Protein AF-G4ZSG1-F1 (afdb_monomer)

InterPro domains:
  IPR002156 Ribonuclease H domain [PF13456] (2-54)
  IPR036397 Ribonuclease H superfamily [G3DSA:3.30.420.10] (1-62)

Organism: Phytophthora sojae (strain P6497) (NCBI:txid1094619)

Solvent-accessible surface area (backbone atoms only — not comparable to full-atom values): 6715 Å² total; per-residue (Å²): 112,69,56,56,27,66,74,72,69,47,75,64,90,54,70,89,50,33,64,58,51,52,54,51,48,56,50,38,62,75,68,66,64,86,81,75,81,93,73,57,69,90,54,40,44,26,64,48,48,54,51,50,53,31,59,76,67,71,41,90,82,87,74,84,88,73,80,61,88,88,59,94,46,94,52,50,67,39,56,61,28,42,56,54,29,50,50,54,50,48,71,73,43,59,74,58,73,77,66,75,85,71,84,89,128

Foldseek 3Di:
DLQVCLVVVPADPDPVCRVVSVVVNVVCVVVVPDHGDDDDCVLVVLVVLLVVVCVVVVHDDDDDQDPPPDDDGSCPSSVVSVVRSVVVVCVVCVPVVVPPPDDDD

Secondary structure (DSSP, 8-state):
-HHHHHHHTPPPSSTTTHHHHHHHHHHHHHTT--------GGG-HHHHHHHHHHHHHTS---------TTS--TTHHHHHHHHHHHHHHHHHTTTTTTTS-----

Radius of gyration: 17.33 Å; Cα contacts (8 Å, |Δi|>4): 48; chains: 1; bounding box: 45×30×48 Å

Sequence (105 aa):
LIIHQQKTRTPPRAKHIQPLYWQSRRLADKLAVTTWQHHLRAHNRMADALANMAMDSRRSFQKIPTRICGSGSTWDDVYNYASGDVGHWMEKNSDENSSEFVDFT

Mean predicted aligned error: 9.5 Å

Structure (mmCIF, N/CA/C/O backbone):
data_AF-G4ZSG1-F1
#
_entry.id   AF-G4ZSG1-F1
#
loop_
_atom_site.group_PDB
_atom_site.id
_atom_site.type_symbol
_atom_site.label_atom_id
_atom_site.label_alt_id
_atom_site.label_comp_id
_atom_site.label_asym_id
_atom_site.label_entity_id
_atom_site.label_seq_id
_atom_site.pdbx_PDB_ins_code
_atom_site.Cartn_x
_atom_site.Cartn_y
_atom_site.Cartn_z
_atom_site.occupancy
_atom_site.B_iso_or_equiv
_atom_site.auth_seq_id
_atom_site.auth_comp_id
_atom_site.auth_asym_id
_atom_site.auth_atom_id
_atom_site.pdbx_PDB_model_num
ATOM 1 N N . LEU A 1 1 ? -5.959 -8.764 8.371 1.00 75.56 1 LEU A N 1
ATOM 2 C CA . LEU A 1 1 ? -5.505 -8.208 9.671 1.00 75.56 1 LEU A CA 1
ATOM 3 C C . LEU A 1 1 ? -5.231 -6.702 9.601 1.00 75.56 1 LEU A C 1
ATOM 5 O O . LEU A 1 1 ? -5.899 -5.961 10.305 1.00 75.56 1 LEU A O 1
ATOM 9 N N . ILE A 1 2 ? -4.326 -6.240 8.728 1.00 83.94 2 ILE A N 1
ATOM 10 C CA . ILE A 1 2 ? -3.930 -4.815 8.636 1.00 83.94 2 ILE A CA 1
ATOM 11 C C . ILE A 1 2 ? -5.098 -3.902 8.230 1.00 83.94 2 ILE A C 1
ATOM 13 O O . ILE A 1 2 ? -5.309 -2.858 8.833 1.00 83.94 2 ILE A O 1
ATOM 17 N N . ILE A 1 3 ? -5.914 -4.318 7.260 1.00 88.94 3 ILE A N 1
ATOM 18 C CA . ILE A 1 3 ? -7.084 -3.534 6.822 1.00 88.94 3 ILE A CA 1
ATOM 19 C C . ILE A 1 3 ? -8.083 -3.337 7.958 1.00 88.94 3 ILE A C 1
ATOM 21 O O . ILE A 1 3 ? -8.581 -2.236 8.154 1.00 88.94 3 ILE A O 1
ATOM 25 N N . HIS A 1 4 ? -8.347 -4.392 8.733 1.00 88.69 4 HIS A N 1
ATOM 26 C CA . HIS A 1 4 ? -9.227 -4.291 9.892 1.00 88.69 4 HIS A CA 1
ATOM 27 C C . HIS A 1 4 ? -8.683 -3.267 10.894 1.00 88.69 4 HIS A C 1
ATOM 29 O O . HIS A 1 4 ? -9.430 -2.391 11.300 1.00 88.69 4 HIS A O 1
ATOM 35 N N . GLN A 1 5 ? -7.380 -3.309 11.194 1.00 90.56 5 GLN A N 1
ATOM 36 C CA . GLN A 1 5 ? -6.723 -2.340 12.079 1.00 90.56 5 GLN A CA 1
ATOM 37 C C . GLN A 1 5 ? -6.873 -0.895 11.592 1.00 90.56 5 GLN A C 1
ATOM 39 O O . GLN A 1 5 ? -7.171 -0.012 12.389 1.00 90.56 5 GLN A O 1
ATOM 44 N N . GLN A 1 6 ? -6.726 -0.652 10.287 1.00 90.69 6 GLN A N 1
ATOM 45 C CA . GLN A 1 6 ? -6.912 0.681 9.707 1.00 90.69 6 GLN A CA 1
ATOM 46 C C . GLN A 1 6 ? -8.374 1.156 9.774 1.00 90.69 6 GLN A C 1
ATOM 48 O O . GLN A 1 6 ? -8.627 2.317 10.110 1.00 90.69 6 GLN A O 1
ATOM 53 N N . LYS A 1 7 ? -9.338 0.253 9.534 1.00 89.25 7 LYS A N 1
ATOM 54 C CA . LYS A 1 7 ? -10.779 0.541 9.649 1.00 89.25 7 LYS A CA 1
ATOM 55 C C . LYS A 1 7 ? -11.192 0.857 11.086 1.00 89.25 7 LYS A C 1
ATOM 57 O O . LYS A 1 7 ? -11.798 1.889 11.337 1.00 89.25 7 LYS A O 1
ATOM 62 N N . THR A 1 8 ? -10.840 -0.004 12.037 1.00 90.00 8 THR A N 1
ATOM 63 C CA . THR A 1 8 ? -11.248 0.118 13.449 1.00 90.00 8 THR A CA 1
ATOM 64 C C . THR A 1 8 ? -10.347 1.038 14.265 1.00 90.00 8 THR A C 1
ATOM 66 O O . THR A 1 8 ? -10.578 1.245 15.453 1.00 90.00 8 THR A O 1
ATOM 69 N N . ARG A 1 9 ? -9.297 1.584 13.645 1.00 89.19 9 ARG A N 1
ATOM 70 C CA . ARG A 1 9 ? -8.255 2.385 14.294 1.00 89.19 9 ARG A CA 1
ATOM 71 C C . ARG A 1 9 ? -7.540 1.642 15.435 1.00 89.19 9 ARG A C 1
ATOM 73 O O . ARG A 1 9 ? -6.904 2.281 16.273 1.00 89.19 9 ARG A O 1
ATOM 80 N N . THR A 1 10 ? -7.563 0.308 15.451 1.00 91.44 10 THR A N 1
ATOM 81 C CA . THR A 1 10 ? -6.903 -0.492 16.490 1.00 91.44 10 THR A CA 1
ATOM 82 C C . THR A 1 10 ? -5.430 -0.736 16.154 1.00 91.44 10 THR A C 1
ATOM 84 O O . THR A 1 10 ? -5.144 -1.322 15.106 1.00 91.44 10 THR A O 1
ATOM 87 N N . PRO A 1 11 ? -4.479 -0.372 17.030 1.00 90.62 11 PRO A N 1
ATOM 88 C CA . PRO A 1 11 ? -3.067 -0.616 16.776 1.00 90.62 11 PRO A CA 1
ATOM 89 C C . PRO A 1 11 ? -2.719 -2.119 16.805 1.00 90.62 11 PRO A C 1
ATOM 91 O O . PRO A 1 11 ? -3.395 -2.914 17.467 1.00 90.62 11 PRO A O 1
ATOM 94 N N . PRO A 1 12 ? -1.627 -2.537 16.139 1.00 91.50 12 PRO A N 1
ATOM 95 C CA . PRO A 1 12 ? -1.129 -3.905 16.215 1.00 91.50 12 PRO A CA 1
ATOM 96 C C . PRO A 1 12 ? -0.718 -4.312 17.636 1.00 91.50 12 PRO A C 1
ATOM 98 O O . PRO A 1 12 ? -0.191 -3.509 18.409 1.00 91.50 12 PRO A O 1
ATOM 101 N N . ARG A 1 13 ? -0.867 -5.604 17.960 1.00 91.44 13 ARG A N 1
ATOM 102 C CA . ARG A 1 13 ? -0.398 -6.174 19.242 1.00 91.44 13 ARG A CA 1
ATOM 103 C C . ARG A 1 13 ? 1.130 -6.133 19.375 1.00 91.44 13 ARG A C 1
ATOM 105 O O . ARG A 1 13 ? 1.654 -6.042 20.481 1.00 91.44 13 ARG A O 1
ATOM 112 N N . ALA A 1 14 ? 1.846 -6.194 18.253 1.00 92.38 14 ALA A N 1
ATOM 113 C CA . ALA A 1 14 ? 3.300 -6.137 18.215 1.00 92.38 14 ALA A CA 1
ATOM 114 C C . ALA A 1 14 ? 3.802 -4.711 18.496 1.00 92.38 14 ALA A C 1
ATOM 116 O O . ALA A 1 14 ? 3.679 -3.824 17.651 1.00 92.38 14 ALA A O 1
ATOM 117 N N . LYS A 1 15 ? 4.407 -4.506 19.674 1.00 92.69 15 LYS A N 1
ATOM 118 C CA . LYS A 1 15 ? 4.859 -3.187 20.157 1.00 92.69 15 LYS A CA 1
ATOM 119 C C . LYS A 1 15 ? 5.811 -2.471 19.193 1.00 92.69 15 LYS A C 1
ATOM 121 O O . LYS A 1 15 ? 5.695 -1.266 19.021 1.00 92.69 15 LYS A O 1
ATOM 126 N N . HIS A 1 16 ? 6.700 -3.204 18.521 1.00 92.38 16 HIS A N 1
ATOM 127 C CA . HIS A 1 16 ? 7.679 -2.615 17.600 1.00 92.38 16 HIS A CA 1
ATOM 128 C C . HIS A 1 16 ? 7.058 -2.046 16.308 1.00 92.38 16 HIS A C 1
ATOM 130 O O . HIS A 1 16 ? 7.681 -1.214 15.660 1.00 92.38 16 HIS A O 1
ATOM 136 N N . ILE A 1 17 ? 5.827 -2.439 15.945 1.00 92.44 17 ILE A N 1
ATOM 137 C CA . ILE A 1 17 ? 5.125 -1.948 14.738 1.00 92.44 17 ILE A CA 1
ATOM 138 C C . ILE A 1 17 ? 4.170 -0.793 15.077 1.00 92.44 17 ILE A C 1
ATOM 140 O O . ILE A 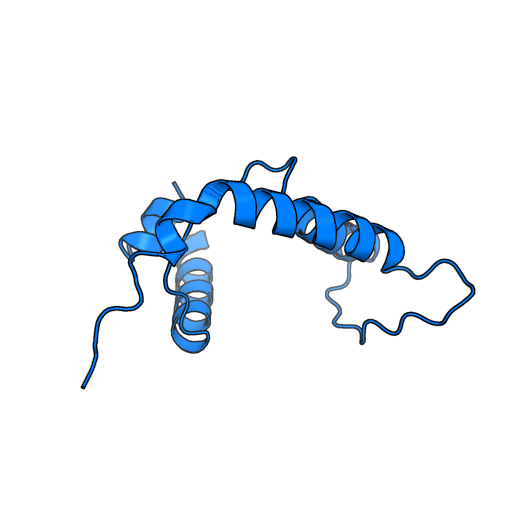1 17 ? 3.787 -0.020 14.200 1.00 92.44 17 ILE A O 1
ATOM 144 N N . GLN A 1 18 ? 3.795 -0.625 16.349 1.00 92.88 18 GLN A N 1
ATOM 145 C CA . GLN A 1 18 ? 2.859 0.424 16.770 1.00 92.88 18 GLN A CA 1
ATOM 146 C C . GLN A 1 18 ? 3.283 1.843 16.354 1.00 92.88 18 GLN A C 1
ATOM 148 O O . GLN A 1 18 ? 2.414 2.579 15.881 1.00 92.88 18 GLN A O 1
ATOM 153 N N . PRO A 1 19 ? 4.569 2.247 16.451 1.00 94.62 19 PRO A N 1
ATOM 154 C CA . PRO A 1 19 ? 4.987 3.569 15.989 1.00 94.62 19 PRO A CA 1
ATOM 155 C C . PRO A 1 19 ? 4.714 3.783 14.495 1.00 94.62 19 PRO A C 1
ATOM 157 O O . PRO A 1 19 ? 4.151 4.809 14.115 1.00 94.62 19 PRO A O 1
ATOM 160 N N . LEU A 1 20 ? 5.035 2.787 13.662 1.00 92.50 20 LEU A N 1
ATOM 161 C CA . LEU A 1 20 ? 4.814 2.840 12.216 1.00 92.50 20 LEU A CA 1
ATOM 162 C C . LEU A 1 20 ? 3.319 2.896 11.875 1.00 92.50 20 LEU A C 1
ATOM 164 O O . LEU A 1 20 ? 2.904 3.664 11.009 1.00 92.50 20 LEU A O 1
ATOM 168 N N . TYR A 1 21 ? 2.498 2.129 12.596 1.00 93.44 21 TYR A N 1
ATOM 169 C CA . TYR A 1 21 ? 1.044 2.173 12.454 1.00 93.44 21 TYR A CA 1
ATOM 170 C C . TYR A 1 21 ? 0.489 3.581 12.718 1.00 93.44 21 TYR A C 1
ATOM 172 O O . TYR A 1 21 ? -0.275 4.102 11.907 1.00 93.44 21 TYR A O 1
ATOM 180 N N . TRP A 1 22 ? 0.902 4.238 13.807 1.00 94.31 22 TRP A N 1
ATOM 181 C CA . TRP A 1 22 ? 0.422 5.585 14.126 1.00 94.31 22 TRP A CA 1
ATOM 182 C C . TRP A 1 22 ? 0.896 6.641 13.128 1.00 94.31 22 TRP A C 1
ATOM 184 O O . TRP A 1 22 ? 0.131 7.545 12.793 1.00 94.31 22 TRP A O 1
ATOM 194 N N . GLN A 1 23 ? 2.128 6.527 12.627 1.00 94.38 23 GLN A N 1
ATOM 195 C CA . GLN A 1 23 ? 2.626 7.394 11.556 1.00 94.38 23 GLN A CA 1
ATOM 196 C C . GLN A 1 23 ? 1.784 7.240 10.286 1.00 94.38 23 GLN A C 1
ATOM 198 O O . GLN A 1 23 ? 1.299 8.235 9.747 1.00 94.38 23 GLN A O 1
ATOM 203 N N . SER A 1 24 ? 1.546 5.995 9.863 1.00 92.12 24 SER A N 1
ATOM 204 C CA . SER A 1 24 ? 0.685 5.677 8.723 1.00 92.12 24 SER A CA 1
ATOM 205 C C . SER A 1 24 ? -0.731 6.222 8.917 1.00 92.12 24 SER A C 1
ATOM 207 O O . SER A 1 24 ? -1.262 6.863 8.012 1.00 92.12 24 SER A O 1
ATOM 209 N N . ARG A 1 25 ? -1.325 6.063 10.108 1.00 93.12 25 ARG A N 1
ATOM 210 C CA . ARG A 1 25 ? -2.691 6.533 10.363 1.00 93.12 25 ARG A CA 1
ATOM 211 C C . ARG A 1 25 ? -2.808 8.051 10.329 1.00 93.12 25 ARG A C 1
ATOM 213 O O . ARG A 1 25 ? -3.740 8.563 9.722 1.00 93.12 25 ARG A O 1
ATOM 220 N N . ARG A 1 26 ? -1.851 8.771 10.921 1.00 94.75 26 ARG A N 1
ATOM 221 C CA . ARG A 1 26 ? -1.810 10.242 10.865 1.00 94.75 26 ARG A CA 1
ATOM 222 C C . ARG A 1 26 ? -1.692 10.747 9.430 1.00 94.75 26 ARG A C 1
ATOM 224 O O . ARG A 1 26 ? -2.292 11.762 9.099 1.00 94.75 26 ARG A O 1
ATOM 231 N N . LEU A 1 27 ? -0.922 10.059 8.586 1.00 93.44 27 LEU A N 1
ATOM 232 C CA . LEU A 1 27 ? -0.826 10.403 7.170 1.00 93.44 27 LEU A CA 1
ATOM 233 C C . LEU A 1 27 ? -2.140 10.115 6.435 1.00 93.44 27 LEU A C 1
ATOM 235 O O . LEU A 1 27 ? -2.599 10.959 5.678 1.00 93.44 27 LEU A O 1
ATOM 239 N N . ALA A 1 28 ? -2.777 8.976 6.704 1.00 93.12 28 ALA A N 1
ATOM 240 C CA . ALA A 1 28 ? -4.078 8.648 6.130 1.00 93.12 28 ALA A CA 1
ATOM 241 C C . ALA A 1 28 ? -5.175 9.645 6.540 1.00 93.12 28 ALA A C 1
ATOM 243 O O . ALA A 1 28 ? -5.992 10.022 5.707 1.00 93.12 28 ALA A O 1
ATOM 244 N N . ASP A 1 29 ? -5.162 10.108 7.795 1.00 92.88 29 ASP A N 1
ATOM 245 C CA . ASP A 1 29 ? -6.076 11.148 8.280 1.00 92.88 29 ASP A CA 1
ATOM 246 C C . ASP A 1 29 ? -5.833 12.481 7.537 1.00 92.88 29 ASP A C 1
ATOM 248 O O . ASP A 1 29 ? -6.785 13.141 7.137 1.00 92.88 29 ASP A O 1
ATOM 252 N N . LYS A 1 30 ? -4.568 12.850 7.270 1.00 94.88 30 LYS A N 1
ATOM 253 C CA . LYS A 1 30 ? -4.219 14.042 6.464 1.00 94.88 30 LYS A CA 1
ATOM 254 C C . LYS A 1 30 ? -4.640 13.936 4.998 1.00 94.88 30 LYS A C 1
ATOM 256 O O . LYS A 1 30 ? -4.934 14.954 4.385 1.00 94.88 30 LYS A O 1
ATOM 261 N N . LEU A 1 31 ? -4.623 12.729 4.438 1.00 92.69 31 LEU A N 1
ATOM 262 C CA . LEU A 1 31 ? -5.030 12.449 3.058 1.00 92.69 31 LEU A CA 1
ATOM 263 C C . LEU A 1 31 ? -6.543 12.214 2.919 1.00 92.69 31 LEU A C 1
ATOM 265 O O . LEU A 1 31 ? -6.991 11.888 1.826 1.00 92.69 31 LEU A O 1
ATOM 269 N N . ALA A 1 32 ? -7.310 12.349 4.008 1.00 92.25 32 ALA A N 1
ATOM 270 C CA . ALA A 1 32 ? -8.746 12.081 4.047 1.00 92.25 32 ALA A CA 1
ATOM 271 C C . ALA A 1 32 ? -9.123 10.695 3.482 1.00 92.25 32 ALA A C 1
ATOM 273 O O . ALA A 1 32 ? -10.115 10.546 2.776 1.00 92.25 32 ALA A O 1
ATOM 274 N N . VAL A 1 33 ? -8.328 9.660 3.792 1.00 87.94 33 VAL A N 1
ATOM 275 C CA . VAL A 1 33 ? -8.619 8.285 3.353 1.00 87.94 33 VAL A CA 1
ATOM 276 C C . VAL A 1 33 ? -9.929 7.808 3.983 1.00 87.94 33 VAL A C 1
ATOM 278 O O . VAL A 1 33 ? -10.012 7.651 5.205 1.00 87.94 33 VAL A O 1
ATOM 281 N N . THR A 1 34 ? -1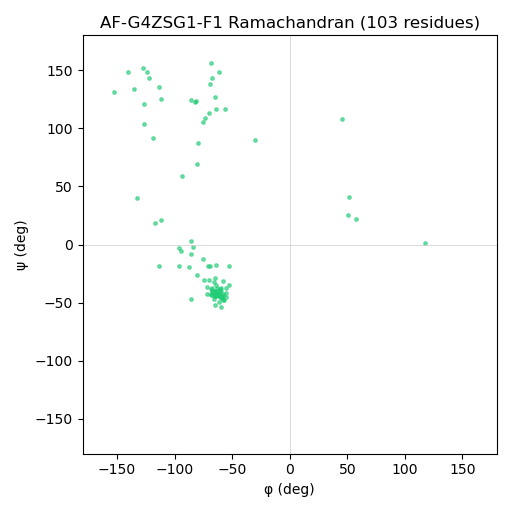0.924 7.540 3.139 1.00 86.50 34 THR A N 1
ATOM 282 C CA . THR A 1 34 ? -12.281 7.145 3.538 1.00 86.50 34 THR A CA 1
ATOM 283 C C . THR A 1 34 ? -12.395 5.642 3.765 1.00 86.50 34 THR A C 1
ATOM 285 O O . THR A 1 34 ? -1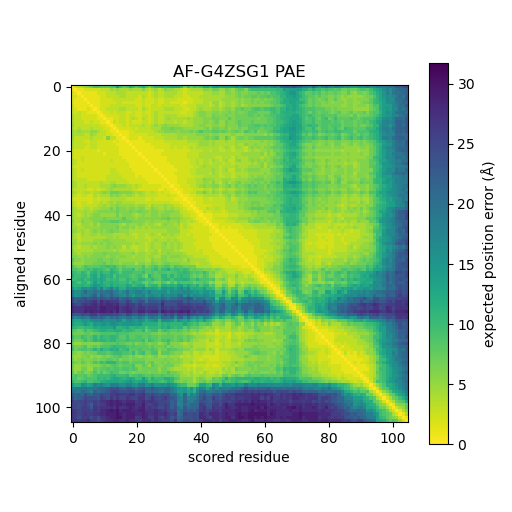2.889 5.195 4.802 1.00 86.50 34 THR A O 1
ATOM 288 N N . THR A 1 35 ? -11.870 4.840 2.837 1.00 87.44 35 THR A N 1
ATOM 289 C CA . THR A 1 35 ? -12.052 3.388 2.833 1.00 87.44 35 THR A CA 1
ATOM 290 C C . THR A 1 35 ? -10.726 2.635 2.731 1.00 87.44 35 THR A C 1
ATOM 292 O O . THR A 1 35 ? -9.721 3.109 2.206 1.00 87.44 35 THR A O 1
ATOM 295 N N . TRP A 1 36 ? -10.718 1.419 3.282 1.00 89.06 36 TRP A N 1
ATOM 296 C CA . TRP A 1 36 ? -9.594 0.489 3.194 1.00 89.06 36 TRP A CA 1
ATOM 297 C C . TRP A 1 36 ? -10.102 -0.837 2.648 1.00 89.06 36 TRP A C 1
ATOM 299 O O . TRP A 1 36 ? -10.962 -1.473 3.263 1.00 89.06 36 TRP A O 1
ATOM 309 N N . GLN A 1 37 ? -9.558 -1.289 1.525 1.00 86.94 37 GLN A N 1
ATOM 310 C CA . GLN A 1 37 ? -10.010 -2.509 0.863 1.00 86.94 37 GLN A CA 1
ATOM 311 C C . GLN A 1 37 ? -8.851 -3.482 0.668 1.00 86.94 37 GLN A C 1
ATOM 313 O O . GLN A 1 37 ? -7.699 -3.087 0.498 1.00 86.94 37 GLN A O 1
ATOM 318 N N . HIS A 1 38 ? -9.162 -4.777 0.710 1.00 85.06 38 HIS A N 1
ATOM 319 C CA . HIS A 1 38 ? -8.194 -5.803 0.350 1.00 85.06 38 HIS A CA 1
ATOM 320 C C . HIS A 1 38 ? -8.158 -5.963 -1.163 1.00 85.06 38 HIS A C 1
ATOM 322 O O . HIS A 1 38 ? -9.171 -6.306 -1.775 1.00 85.06 38 HIS A O 1
ATOM 328 N N . HIS A 1 39 ? -6.971 -5.777 -1.728 1.00 81.62 39 HIS A N 1
ATOM 329 C CA . HIS A 1 39 ? -6.682 -6.025 -3.133 1.00 81.62 39 HIS A CA 1
ATOM 330 C C . HIS A 1 39 ? -5.711 -7.189 -3.252 1.00 81.62 39 HIS A C 1
ATOM 332 O O . HIS A 1 39 ? -4.751 -7.292 -2.487 1.00 81.62 39 HIS A O 1
ATOM 338 N N . LEU A 1 40 ? -5.989 -8.106 -4.182 1.00 85.25 40 LEU A N 1
ATOM 339 C CA . LEU A 1 40 ? -5.075 -9.210 -4.459 1.00 85.25 40 LEU A CA 1
ATOM 340 C C . LEU A 1 40 ? -3.798 -8.646 -5.078 1.00 85.25 40 LEU A C 1
ATOM 342 O O . LEU A 1 40 ? -3.850 -7.737 -5.900 1.00 85.25 40 LEU A O 1
ATOM 346 N N . ARG A 1 41 ? -2.651 -9.240 -4.738 1.00 84.38 41 ARG A N 1
ATOM 347 C CA . ARG A 1 41 ? -1.339 -8.827 -5.264 1.00 84.38 41 ARG A CA 1
ATOM 348 C C . ARG A 1 41 ? -1.306 -8.772 -6.796 1.00 84.38 41 ARG A C 1
ATOM 350 O O . ARG A 1 41 ? -0.670 -7.892 -7.359 1.00 84.38 41 ARG A O 1
ATOM 357 N N . ALA A 1 42 ? -2.026 -9.679 -7.459 1.00 83.88 42 ALA A N 1
ATOM 358 C CA . ALA A 1 42 ? -2.127 -9.736 -8.916 1.00 83.88 42 ALA A CA 1
ATOM 359 C C . ALA A 1 42 ? -2.802 -8.508 -9.558 1.00 83.88 42 ALA A C 1
ATOM 361 O O . ALA A 1 42 ? -2.611 -8.315 -10.757 1.00 83.88 42 ALA A O 1
ATOM 362 N N . HIS A 1 43 ? -3.542 -7.712 -8.778 1.00 82.88 43 HIS A N 1
ATOM 363 C CA . HIS A 1 43 ? -4.244 -6.485 -9.185 1.00 82.88 43 HIS A CA 1
ATOM 364 C C . HIS A 1 43 ? -3.700 -5.238 -8.463 1.00 82.88 43 HIS A C 1
ATOM 366 O O . HIS A 1 43 ? -4.388 -4.231 -8.335 1.00 82.88 43 HIS A O 1
ATOM 372 N N . ASN A 1 44 ? -2.489 -5.334 -7.909 1.00 86.50 44 ASN A N 1
ATOM 373 C CA . ASN A 1 44 ? -1.759 -4.213 -7.321 1.00 86.50 44 ASN A CA 1
ATOM 374 C C . ASN A 1 44 ? -0.308 -4.223 -7.827 1.00 86.50 44 ASN A C 1
ATOM 376 O O . ASN A 1 44 ? 0.651 -4.061 -7.063 1.00 86.50 44 ASN A O 1
ATOM 380 N N . ARG A 1 45 ? -0.146 -4.527 -9.119 1.00 88.44 45 ARG A N 1
ATOM 381 C CA . ARG A 1 45 ? 1.157 -4.723 -9.763 1.00 88.44 45 ARG A CA 1
ATOM 382 C C . ARG A 1 45 ? 1.916 -3.415 -9.895 1.00 88.44 45 ARG A C 1
ATOM 384 O O . ARG A 1 45 ? 3.138 -3.424 -9.813 1.00 88.44 45 ARG A O 1
ATOM 391 N N . MET A 1 46 ? 1.210 -2.295 -10.032 1.00 89.94 46 MET A N 1
ATOM 392 C CA . MET A 1 46 ? 1.807 -0.968 -10.049 1.00 89.94 46 MET A CA 1
ATOM 393 C C . MET A 1 46 ? 2.559 -0.712 -8.739 1.00 89.94 46 MET A C 1
ATOM 395 O O . MET A 1 46 ? 3.751 -0.418 -8.762 1.00 89.94 46 MET A O 1
ATOM 399 N N . ALA A 1 47 ? 1.896 -0.874 -7.589 1.00 88.94 47 ALA A N 1
ATOM 400 C CA . ALA A 1 47 ? 2.535 -0.670 -6.290 1.00 88.94 47 ALA A CA 1
ATOM 401 C C . ALA A 1 47 ? 3.666 -1.678 -6.036 1.00 88.94 47 ALA A C 1
ATOM 403 O O . ALA A 1 47 ? 4.679 -1.325 -5.434 1.00 88.94 47 ALA A O 1
ATOM 404 N N . ASP A 1 48 ? 3.516 -2.915 -6.516 1.00 89.31 48 ASP A N 1
ATOM 405 C CA . ASP A 1 48 ? 4.566 -3.926 -6.411 1.00 89.31 48 ASP A CA 1
ATOM 406 C C . ASP A 1 48 ? 5.808 -3.564 -7.237 1.00 89.31 48 ASP A C 1
ATOM 408 O O . ASP A 1 48 ? 6.926 -3.627 -6.731 1.00 89.31 48 ASP A O 1
ATOM 412 N N . ALA A 1 49 ? 5.624 -3.099 -8.475 1.00 88.44 49 ALA A N 1
ATOM 413 C CA . ALA A 1 49 ? 6.709 -2.620 -9.326 1.00 88.44 49 ALA A CA 1
ATOM 414 C C . ALA A 1 49 ? 7.439 -1.426 -8.690 1.00 88.44 49 ALA A C 1
ATOM 416 O O . ALA A 1 49 ? 8.668 -1.389 -8.678 1.00 88.44 49 ALA A O 1
ATOM 417 N N . LEU A 1 50 ? 6.700 -0.486 -8.088 1.00 88.00 50 LEU A N 1
ATOM 418 C CA . LEU A 1 50 ? 7.278 0.636 -7.339 1.00 88.00 50 LEU A CA 1
ATOM 419 C C . LEU A 1 50 ? 8.155 0.165 -6.174 1.00 88.00 50 LEU A C 1
ATOM 421 O O . LEU A 1 50 ? 9.270 0.659 -5.995 1.00 88.00 50 LEU A O 1
ATOM 425 N N . ALA A 1 51 ? 7.663 -0.798 -5.393 1.00 89.31 51 ALA A N 1
ATOM 426 C CA . ALA A 1 51 ? 8.412 -1.360 -4.279 1.00 89.31 51 ALA A CA 1
ATOM 427 C C . ALA A 1 51 ? 9.677 -2.085 -4.760 1.00 89.31 51 ALA A C 1
ATOM 429 O O . ALA A 1 51 ? 10.751 -1.865 -4.199 1.00 89.31 51 ALA A O 1
ATOM 430 N N . ASN A 1 52 ? 9.574 -2.885 -5.825 1.00 89.19 52 ASN A N 1
ATOM 431 C CA . ASN A 1 52 ? 10.711 -3.592 -6.414 1.00 89.19 52 ASN A CA 1
ATOM 432 C C . ASN A 1 52 ? 11.782 -2.617 -6.917 1.00 89.19 52 ASN A C 1
ATOM 434 O O . ASN A 1 52 ? 12.945 -2.769 -6.563 1.00 89.19 52 ASN A O 1
ATOM 438 N N . MET A 1 53 ? 11.405 -1.534 -7.603 1.00 87.25 53 MET A N 1
ATOM 439 C CA . MET A 1 53 ? 12.372 -0.515 -8.034 1.00 87.25 53 MET A CA 1
ATOM 440 C C . MET A 1 53 ? 13.123 0.136 -6.863 1.00 87.25 53 MET A C 1
ATOM 442 O O . MET A 1 53 ? 14.329 0.390 -6.950 1.00 87.25 53 MET A O 1
ATOM 446 N N . ALA A 1 54 ? 12.437 0.417 -5.752 1.00 87.81 54 ALA A N 1
ATOM 447 C CA . ALA A 1 54 ? 13.083 0.959 -4.557 1.00 87.81 54 ALA A CA 1
ATOM 448 C C . ALA A 1 54 ? 14.019 -0.068 -3.893 1.00 87.81 54 ALA A C 1
ATOM 450 O O . ALA A 1 54 ? 15.107 0.291 -3.436 1.00 87.81 54 ALA A O 1
ATOM 451 N N . MET A 1 55 ? 13.624 -1.345 -3.865 1.00 89.94 55 MET A N 1
ATOM 452 C CA . MET A 1 55 ? 14.453 -2.435 -3.341 1.00 89.94 55 MET A CA 1
ATOM 453 C C . MET A 1 55 ? 15.708 -2.655 -4.192 1.00 89.94 55 MET A C 1
ATOM 455 O O . MET A 1 55 ? 16.809 -2.691 -3.641 1.00 89.94 55 MET A O 1
ATOM 459 N N . ASP A 1 56 ? 15.562 -2.714 -5.516 1.00 88.56 56 ASP A N 1
ATOM 460 C CA . ASP A 1 56 ? 16.659 -2.946 -6.463 1.00 88.56 56 ASP A CA 1
ATOM 461 C C . ASP A 1 56 ? 17.668 -1.796 -6.448 1.00 88.56 56 ASP A C 1
ATOM 463 O O . ASP A 1 56 ? 18.881 -2.005 -6.410 1.00 88.56 56 ASP A O 1
ATOM 467 N N . SER A 1 57 ? 17.176 -0.557 -6.392 1.00 85.44 57 SER A N 1
ATOM 468 C CA . SER A 1 57 ? 18.031 0.629 -6.264 1.00 85.44 57 SER A CA 1
ATOM 469 C C . SER A 1 57 ? 18.597 0.830 -4.855 1.00 85.44 57 SER A C 1
ATOM 471 O O . SER A 1 57 ? 19.490 1.663 -4.668 1.00 85.44 57 SER A O 1
ATOM 473 N N . ARG A 1 58 ? 18.077 0.098 -3.856 1.00 88.69 58 ARG A N 1
ATOM 474 C CA . ARG A 1 58 ? 18.342 0.271 -2.414 1.00 88.69 58 ARG A CA 1
ATOM 475 C C . ARG A 1 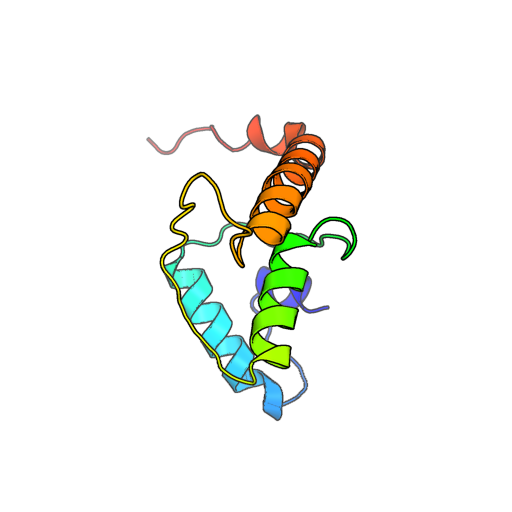58 ? 18.167 1.712 -1.933 1.00 88.69 58 ARG A C 1
ATOM 477 O O . ARG A 1 58 ? 18.798 2.137 -0.962 1.00 88.69 58 ARG A O 1
ATOM 484 N N . ARG A 1 59 ? 17.343 2.492 -2.630 1.00 83.31 59 ARG A N 1
ATOM 485 C CA . ARG A 1 59 ? 17.112 3.911 -2.366 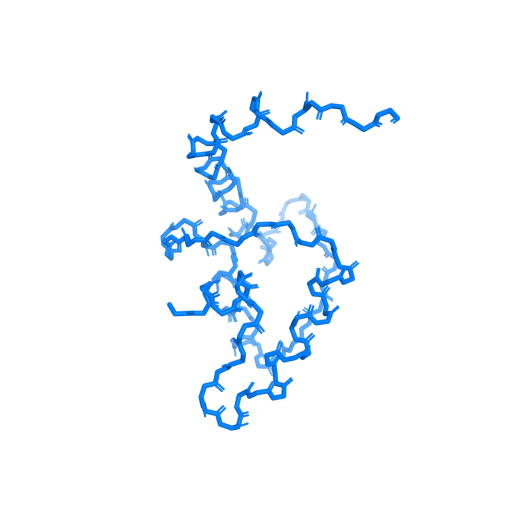1.00 83.31 59 ARG A CA 1
ATOM 486 C C . ARG A 1 59 ? 15.620 4.180 -2.430 1.00 83.31 59 ARG A C 1
ATOM 488 O O . ARG A 1 59 ? 14.944 3.777 -3.368 1.00 83.31 59 ARG A O 1
ATOM 495 N N . SER A 1 60 ? 15.117 4.910 -1.440 1.00 81.50 60 SER A N 1
ATOM 496 C CA . SER A 1 60 ? 13.797 5.526 -1.542 1.00 81.50 60 SER A CA 1
ATOM 497 C C . SER A 1 60 ? 13.941 6.813 -2.344 1.00 81.50 60 SER A C 1
ATOM 499 O O . SER A 1 60 ? 14.765 7.663 -1.997 1.00 81.50 60 SER A O 1
ATOM 501 N N . PHE A 1 61 ? 13.195 6.943 -3.436 1.00 78.69 61 PHE A N 1
ATOM 502 C CA . PHE A 1 61 ? 13.251 8.117 -4.296 1.00 78.69 61 PHE A CA 1
ATOM 503 C C . PHE A 1 61 ? 11.860 8.502 -4.788 1.00 78.69 61 PHE A C 1
ATOM 505 O O . PHE A 1 61 ? 10.996 7.657 -5.010 1.00 78.69 61 PHE A O 1
ATOM 512 N N . GLN A 1 62 ? 11.670 9.800 -4.994 1.00 79.88 62 GLN A N 1
ATOM 513 C CA . GLN A 1 62 ? 10.521 10.353 -5.692 1.00 79.88 62 GLN A CA 1
ATOM 514 C C . GLN A 1 62 ? 11.032 10.933 -7.008 1.00 79.88 62 GLN A C 1
ATOM 516 O O . GLN A 1 62 ? 11.967 11.732 -7.015 1.00 79.88 62 GLN A O 1
ATOM 521 N N . LYS A 1 63 ? 10.450 10.512 -8.131 1.00 72.56 63 LYS A N 1
ATOM 522 C CA . LYS A 1 63 ? 10.812 11.018 -9.458 1.00 72.56 63 LYS A CA 1
ATOM 523 C C . LYS A 1 63 ? 9.575 11.606 -10.105 1.00 72.56 63 LYS A C 1
ATOM 525 O O . LYS A 1 63 ? 8.483 11.060 -9.969 1.00 72.56 63 LYS A O 1
ATOM 530 N N . ILE A 1 64 ? 9.767 12.691 -10.841 1.00 69.00 64 ILE A N 1
ATOM 531 C CA . ILE A 1 64 ? 8.734 13.182 -11.745 1.00 69.00 64 ILE A CA 1
ATOM 532 C C . ILE A 1 64 ? 8.554 12.105 -12.823 1.00 69.00 64 ILE A C 1
ATOM 534 O O . ILE A 1 64 ? 9.555 11.675 -13.411 1.00 69.00 64 ILE A O 1
ATOM 538 N N . PRO A 1 65 ? 7.325 11.631 -13.071 1.00 62.88 65 PRO A N 1
ATOM 539 C CA . PRO A 1 65 ? 7.081 10.605 -14.065 1.00 62.88 65 PRO A CA 1
ATOM 540 C C . PRO A 1 65 ? 7.051 11.258 -15.454 1.00 62.88 65 PRO A C 1
ATOM 542 O O . PRO A 1 65 ? 6.014 11.410 -16.092 1.00 62.88 65 PRO A O 1
ATOM 545 N N . THR A 1 66 ? 8.207 11.729 -15.918 1.00 61.19 66 THR A N 1
ATOM 546 C CA . THR A 1 66 ? 8.368 12.259 -17.270 1.00 61.19 66 THR A CA 1
ATOM 547 C C . THR A 1 66 ? 8.399 11.099 -18.256 1.00 61.19 66 THR A C 1
ATOM 549 O O . THR A 1 66 ? 9.391 10.378 -18.367 1.00 61.19 66 THR A O 1
ATOM 552 N N . ARG A 1 67 ? 7.301 10.912 -18.992 1.00 56.72 67 ARG A N 1
ATOM 553 C CA . ARG A 1 67 ? 7.248 10.006 -20.142 1.00 56.72 67 ARG A CA 1
ATOM 554 C C . ARG A 1 67 ? 7.877 10.725 -21.334 1.00 56.72 67 ARG A C 1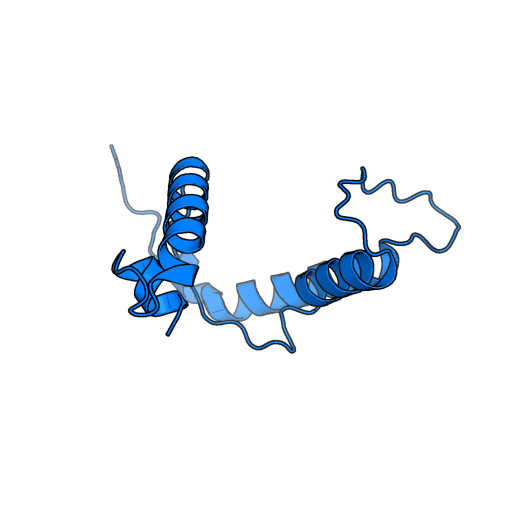
ATOM 556 O O . ARG A 1 67 ? 7.196 11.427 -22.074 1.00 56.72 67 ARG A O 1
ATOM 563 N N . ILE A 1 68 ? 9.195 10.622 -21.479 1.00 54.78 68 ILE A N 1
ATOM 564 C CA . ILE A 1 68 ? 9.854 11.103 -22.696 1.00 54.78 68 ILE A CA 1
ATOM 565 C C . ILE A 1 68 ? 9.437 10.138 -23.807 1.00 54.78 68 ILE A C 1
ATOM 567 O O . ILE A 1 68 ? 9.743 8.948 -23.750 1.00 54.78 68 ILE A O 1
ATOM 571 N N . CYS A 1 69 ? 8.665 10.637 -24.773 1.00 47.34 69 CYS A N 1
ATOM 572 C CA . CYS A 1 69 ? 8.261 9.864 -25.940 1.00 47.34 69 CYS A CA 1
ATOM 573 C C . CYS A 1 69 ? 9.525 9.345 -26.647 1.00 47.34 69 CYS A C 1
ATOM 575 O O . CYS A 1 69 ? 10.336 10.149 -27.103 1.00 47.34 69 CYS A O 1
ATOM 577 N N . GLY A 1 70 ? 9.708 8.021 -26.703 1.00 53.00 70 GLY A N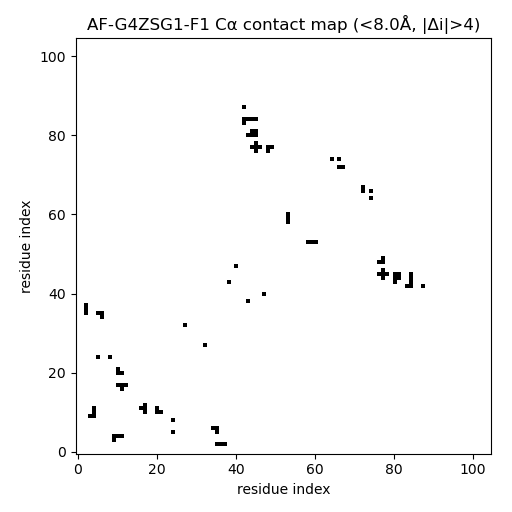 1
ATOM 578 C CA . GLY A 1 70 ? 10.732 7.389 -27.542 1.00 53.00 70 GLY A CA 1
ATOM 579 C C . GLY A 1 70 ? 11.846 6.593 -26.855 1.00 53.00 70 GLY A C 1
ATOM 580 O O . GLY A 1 70 ? 12.678 6.044 -27.570 1.00 53.00 70 GLY A O 1
ATOM 581 N N . SER A 1 71 ? 11.895 6.443 -25.528 1.00 51.47 71 SER A N 1
ATOM 582 C CA . SER A 1 71 ? 12.888 5.534 -24.921 1.00 51.47 71 SER A CA 1
ATOM 583 C C . SER A 1 71 ? 12.430 4.961 -23.590 1.00 51.47 71 SER A C 1
ATOM 585 O O . SER A 1 71 ? 12.034 5.741 -22.725 1.00 51.47 71 SER A O 1
ATOM 587 N N . GLY A 1 72 ? 12.559 3.633 -23.452 1.00 57.16 72 GLY A N 1
ATOM 588 C CA . GLY A 1 72 ? 12.178 2.793 -22.309 1.00 57.16 72 GLY A CA 1
ATOM 589 C C . GLY A 1 72 ? 12.268 3.505 -20.968 1.00 57.16 72 GLY A C 1
ATOM 590 O O . GLY A 1 72 ? 13.310 3.530 -20.307 1.00 57.16 72 GLY A O 1
ATOM 591 N N . SER A 1 73 ? 11.158 4.126 -20.596 1.00 66.56 73 SER A N 1
ATOM 592 C CA . SER A 1 73 ? 11.036 4.854 -19.355 1.00 66.56 73 SER A CA 1
ATOM 593 C C . SER A 1 73 ? 11.071 3.832 -18.233 1.00 66.56 73 SER A C 1
ATOM 595 O O . SER A 1 73 ? 10.399 2.806 -18.294 1.00 66.56 73 SER A O 1
ATOM 597 N N . THR A 1 74 ? 11.783 4.144 -17.149 1.00 68.81 74 THR A N 1
ATOM 598 C CA . THR A 1 74 ? 11.724 3.355 -15.905 1.00 68.81 74 THR A CA 1
ATOM 599 C C . THR A 1 74 ? 10.277 3.173 -15.409 1.00 68.81 74 THR A C 1
ATOM 601 O O . THR A 1 74 ? 9.997 2.282 -14.620 1.00 68.81 74 THR A O 1
ATOM 604 N N . TRP A 1 75 ? 9.351 4.016 -15.880 1.00 74.88 75 TRP A N 1
ATOM 605 C CA . TRP A 1 75 ? 7.935 4.003 -15.530 1.00 74.88 75 TRP A CA 1
ATOM 606 C C . TRP A 1 75 ? 7.042 3.220 -16.495 1.00 74.88 75 TRP A C 1
ATOM 608 O O . TRP A 1 75 ? 5.855 3.116 -16.205 1.00 74.88 75 TRP A O 1
ATOM 618 N N . ASP A 1 76 ? 7.540 2.705 -17.625 1.00 77.44 76 ASP A N 1
ATOM 619 C CA . ASP A 1 76 ? 6.670 2.087 -18.640 1.00 77.44 76 ASP A CA 1
ATOM 620 C C . ASP A 1 76 ? 5.887 0.895 -18.071 1.00 77.44 76 ASP A C 1
ATOM 622 O O . ASP A 1 76 ? 4.665 0.839 -18.216 1.00 77.44 76 ASP A O 1
ATOM 626 N N . ASP A 1 77 ? 6.548 0.019 -17.312 1.00 78.44 77 ASP A N 1
ATOM 627 C C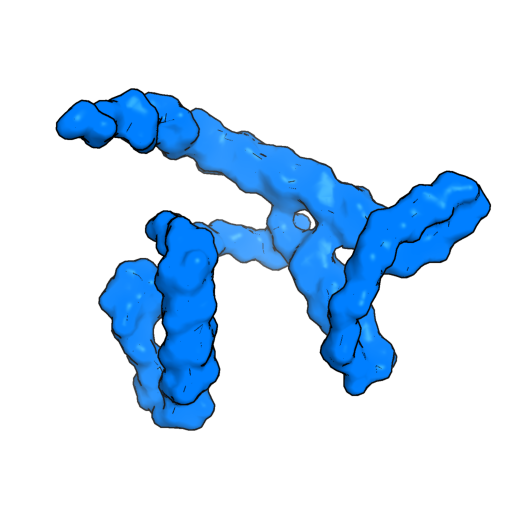A . ASP A 1 77 ? 5.886 -1.096 -16.624 1.00 78.44 77 ASP A CA 1
ATOM 628 C C . ASP A 1 77 ? 4.864 -0.605 -15.590 1.00 78.44 77 ASP A C 1
ATOM 630 O O . ASP A 1 77 ? 3.742 -1.105 -15.525 1.00 78.44 77 ASP A O 1
ATOM 634 N N . VAL A 1 78 ? 5.212 0.430 -14.819 1.00 83.31 78 VAL A N 1
ATOM 635 C CA . VAL A 1 78 ? 4.322 1.029 -13.813 1.00 83.31 78 VAL A CA 1
ATOM 636 C C . VAL A 1 78 ? 3.058 1.588 -14.465 1.00 83.31 78 VAL A C 1
ATOM 638 O O . VAL A 1 78 ? 1.964 1.344 -13.967 1.00 83.31 78 VAL A O 1
ATOM 641 N N . TYR A 1 79 ? 3.185 2.293 -15.592 1.00 80.19 79 TYR A N 1
ATOM 642 C CA . TYR A 1 79 ? 2.048 2.841 -16.334 1.00 80.19 79 TYR A CA 1
ATOM 643 C C . TYR A 1 79 ? 1.161 1.754 -16.942 1.00 80.19 79 TYR A C 1
ATOM 645 O O . TYR A 1 79 ? -0.068 1.865 -16.899 1.00 80.19 79 TYR A O 1
ATOM 653 N N . ASN A 1 80 ? 1.775 0.697 -17.476 1.00 83.25 80 ASN A N 1
ATOM 654 C CA . ASN A 1 80 ? 1.047 -0.447 -18.014 1.00 83.25 80 ASN A CA 1
ATOM 655 C C . ASN A 1 80 ? 0.223 -1.137 -16.915 1.00 83.25 80 ASN A C 1
ATOM 657 O O . ASN A 1 80 ? -0.947 -1.454 -17.131 1.00 83.25 80 ASN A O 1
ATOM 661 N N . TYR A 1 81 ? 0.791 -1.306 -15.717 1.00 85.75 81 TYR A N 1
ATOM 662 C CA . TYR A 1 81 ? 0.074 -1.886 -14.581 1.00 85.75 81 TYR A CA 1
ATOM 663 C C . TYR A 1 81 ? -0.981 -0.952 -13.988 1.00 85.75 81 TYR A C 1
ATOM 665 O O . TYR A 1 81 ? -2.055 -1.423 -13.627 1.00 85.75 81 TYR A O 1
ATOM 673 N N . ALA A 1 82 ? -0.724 0.358 -13.944 1.00 85.19 82 ALA A N 1
ATOM 674 C CA . ALA A 1 82 ? -1.645 1.342 -13.376 1.00 85.19 82 ALA A CA 1
ATOM 675 C C . ALA A 1 82 ? -3.034 1.276 -14.023 1.00 85.19 82 ALA A C 1
ATOM 677 O O . ALA A 1 82 ? -4.047 1.267 -13.328 1.00 85.19 82 ALA A O 1
ATOM 678 N N . SER A 1 83 ? -3.077 1.185 -15.354 1.00 83.38 83 SER A N 1
ATOM 679 C CA . SER A 1 83 ? -4.341 1.149 -16.098 1.00 83.38 83 SER A CA 1
ATOM 680 C C . SER A 1 83 ? -5.154 -0.111 -15.777 1.00 83.38 83 SER A C 1
ATOM 682 O O . SER A 1 83 ? -6.365 -0.032 -15.586 1.00 83.38 83 SER A O 1
ATOM 684 N N . GLY A 1 84 ? -4.489 -1.267 -15.667 1.00 84.88 84 GLY A N 1
ATOM 685 C CA . GLY A 1 84 ? -5.140 -2.536 -15.334 1.00 84.88 84 GLY A CA 1
ATOM 686 C C . GLY A 1 84 ? -5.592 -2.620 -13.875 1.00 84.88 84 GLY A C 1
ATOM 687 O O . GLY A 1 84 ? -6.706 -3.065 -13.604 1.00 84.88 84 GLY A O 1
ATOM 688 N N . ASP A 1 85 ? -4.760 -2.157 -12.941 1.00 86.81 85 ASP A N 1
ATOM 689 C CA . ASP A 1 85 ? -5.077 -2.150 -11.509 1.00 86.81 85 ASP A CA 1
ATOM 690 C C . ASP A 1 85 ? -6.277 -1.225 -11.219 1.00 86.81 85 ASP A C 1
ATOM 692 O O . ASP A 1 85 ? -7.202 -1.608 -10.499 1.00 86.81 85 ASP A O 1
ATOM 696 N N . VAL A 1 86 ? -6.310 -0.031 -11.829 1.00 85.25 86 VAL A N 1
ATOM 697 C CA . VAL A 1 86 ? -7.430 0.917 -11.690 1.00 85.25 86 VAL A CA 1
ATOM 698 C C . VAL A 1 86 ? -8.693 0.391 -12.366 1.00 85.25 86 VAL A C 1
ATOM 700 O O . VAL A 1 86 ? -9.765 0.467 -11.768 1.00 85.25 86 VAL A O 1
ATOM 703 N N . GLY A 1 87 ? -8.583 -0.176 -13.572 1.00 85.56 87 GLY A N 1
ATOM 704 C CA . GLY A 1 87 ? -9.726 -0.769 -14.271 1.00 85.56 87 GLY A CA 1
ATOM 705 C C . GLY A 1 87 ? -10.394 -1.864 -13.439 1.00 85.56 87 GLY A C 1
ATOM 706 O O . GLY A 1 87 ? -11.599 -1.818 -13.201 1.00 85.56 87 GLY A O 1
ATOM 707 N N . HIS A 1 88 ? -9.596 -2.778 -12.882 1.00 84.88 88 HIS A N 1
ATOM 708 C CA . HIS A 1 88 ? -10.109 -3.831 -12.010 1.00 84.88 88 HIS A CA 1
ATOM 709 C C . HIS A 1 88 ? -10.745 -3.283 -10.722 1.00 84.88 88 HIS A C 1
ATO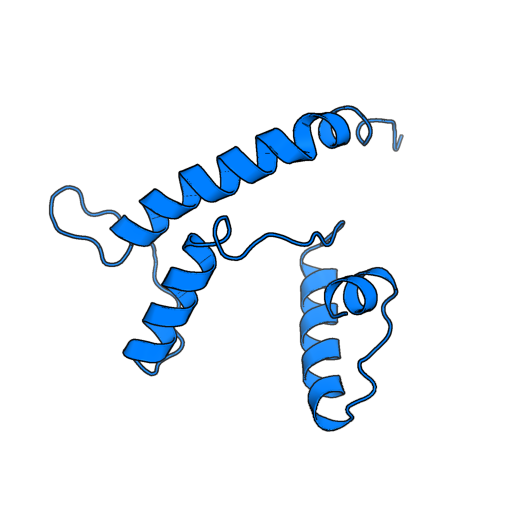M 711 O O . HIS A 1 88 ? -11.755 -3.805 -10.244 1.00 84.88 88 HIS A O 1
ATOM 717 N N . TRP A 1 89 ? -10.175 -2.219 -10.145 1.00 84.31 89 TRP A N 1
ATOM 718 C CA . TRP A 1 89 ? -10.775 -1.552 -8.990 1.00 84.31 89 TRP A CA 1
ATOM 719 C C . TRP A 1 89 ? -12.146 -0.953 -9.330 1.00 84.31 89 TRP A C 1
ATOM 721 O O . TRP A 1 89 ? -13.080 -1.117 -8.544 1.00 84.31 89 TRP A O 1
ATOM 731 N N . MET A 1 90 ? -12.289 -0.305 -10.490 1.00 85.25 90 MET A N 1
ATOM 732 C CA . MET A 1 90 ? -13.555 0.295 -10.925 1.00 85.25 90 MET A CA 1
ATOM 733 C C . MET A 1 90 ? -14.639 -0.759 -11.165 1.00 85.25 90 MET A C 1
ATOM 735 O O . MET A 1 90 ? -15.760 -0.586 -10.694 1.00 85.25 90 MET A O 1
ATOM 739 N N . GLU A 1 91 ? -14.305 -1.871 -11.824 1.00 85.88 91 GLU A N 1
ATOM 740 C CA . GLU A 1 91 ? -15.233 -2.992 -12.054 1.00 85.88 91 GLU A CA 1
ATOM 741 C C . GLU A 1 91 ? -15.756 -3.590 -10.743 1.00 85.88 91 GLU A C 1
ATOM 743 O O . GLU A 1 91 ? -16.916 -3.974 -10.632 1.00 85.88 91 GLU A O 1
ATOM 748 N N . LYS A 1 92 ? -14.903 -3.663 -9.719 1.00 80.69 92 LYS A N 1
ATOM 749 C CA . LYS A 1 92 ? -15.268 -4.262 -8.433 1.00 80.69 92 LYS A CA 1
ATOM 750 C C . LYS A 1 92 ? -16.061 -3.324 -7.520 1.00 80.69 92 LYS A C 1
ATOM 752 O O . LYS A 1 92 ? -16.789 -3.806 -6.658 1.00 80.69 92 LYS A O 1
ATOM 757 N N . ASN A 1 93 ? -15.898 -2.011 -7.675 1.00 76.94 93 ASN A N 1
ATOM 758 C CA . ASN A 1 93 ? -16.552 -0.993 -6.844 1.00 76.94 93 ASN A CA 1
ATOM 759 C C . ASN A 1 93 ? -17.600 -0.182 -7.629 1.00 76.94 93 ASN A C 1
ATOM 761 O O . ASN A 1 93 ? -17.966 0.921 -7.222 1.00 76.94 93 ASN A O 1
ATOM 765 N N . SER A 1 94 ? -18.099 -0.722 -8.747 1.00 65.75 94 SER A N 1
ATOM 766 C CA . SER A 1 94 ? -19.097 -0.061 -9.600 1.00 65.75 94 SER A CA 1
ATOM 767 C C . SER A 1 94 ? -20.387 0.285 -8.841 1.00 65.75 94 SER A C 1
ATOM 769 O O . SER A 1 94 ? -20.987 1.322 -9.108 1.00 65.75 94 SER A O 1
ATOM 771 N N . ASP A 1 95 ? -20.751 -0.529 -7.844 1.00 59.88 95 ASP A N 1
ATOM 772 C CA . ASP A 1 95 ? -21.974 -0.374 -7.043 1.00 59.88 95 ASP A CA 1
ATOM 773 C C . ASP A 1 95 ? -21.801 0.550 -5.814 1.00 59.88 95 ASP A C 1
ATOM 775 O O . ASP A 1 95 ? -22.777 1.078 -5.273 1.00 59.88 95 ASP A O 1
ATOM 779 N N . GLU A 1 96 ? -20.565 0.788 -5.352 1.00 55.28 96 GLU A N 1
ATOM 780 C CA . GLU A 1 96 ? -20.298 1.735 -4.251 1.00 55.28 96 GLU A CA 1
ATOM 781 C C . GLU A 1 96 ? -20.419 3.192 -4.738 1.00 55.28 96 GLU A C 1
ATOM 783 O O . GLU A 1 96 ? -20.879 4.063 -3.999 1.00 55.28 96 GLU A O 1
ATOM 788 N N . ASN A 1 97 ? -20.107 3.449 -6.013 1.00 49.78 97 ASN A N 1
ATOM 789 C CA . ASN A 1 97 ? -20.095 4.795 -6.593 1.00 49.78 97 ASN A CA 1
ATOM 790 C C . ASN A 1 97 ? -21.501 5.411 -6.773 1.00 49.78 97 ASN A C 1
ATOM 792 O O . ASN A 1 97 ? -21.632 6.624 -6.909 1.00 49.78 97 ASN A O 1
ATOM 796 N N . SER A 1 98 ? -22.561 4.597 -6.758 1.00 42.44 98 SER A N 1
ATOM 797 C CA . SER A 1 98 ? -23.955 5.064 -6.825 1.00 42.44 98 SER A CA 1
ATOM 798 C C . SER A 1 98 ? -24.556 5.445 -5.468 1.00 42.44 98 SER A C 1
ATOM 800 O O . SER A 1 98 ? -25.659 5.983 -5.435 1.00 42.44 98 SER A O 1
ATOM 802 N N . SER A 1 99 ? -23.865 5.169 -4.356 1.00 45.28 99 SER A N 1
ATOM 803 C CA . SER A 1 99 ? -24.480 5.178 -3.019 1.00 45.28 99 SER A CA 1
ATOM 804 C C . SER A 1 99 ? -23.968 6.281 -2.081 1.00 45.28 99 SER A C 1
ATOM 806 O O . SER A 1 99 ? -24.639 6.583 -1.099 1.00 45.28 99 SER A O 1
ATOM 808 N N . GLU A 1 100 ? -22.808 6.894 -2.353 1.00 47.59 100 GLU A N 1
ATOM 809 C CA . GLU A 1 100 ? -22.203 7.921 -1.473 1.00 47.59 100 GLU A CA 1
ATOM 810 C C . GLU A 1 100 ? -22.512 9.377 -1.875 1.00 47.59 100 GLU A C 1
ATOM 812 O O . GLU A 1 100 ? -22.151 10.302 -1.150 1.00 47.59 100 GLU A O 1
ATOM 817 N N . PHE A 1 101 ? -23.230 9.610 -2.978 1.00 39.44 101 PHE A N 1
ATOM 818 C CA . PHE A 1 101 ? -23.690 10.948 -3.379 1.00 39.44 101 PHE A CA 1
ATOM 819 C C . PHE A 1 101 ? -25.109 11.232 -2.854 1.00 39.44 101 PHE A C 1
ATOM 821 O O . PHE A 1 101 ? -26.034 11.477 -3.624 1.00 39.44 101 PHE A O 1
ATOM 828 N N . VAL A 1 102 ? -25.303 11.176 -1.534 1.00 44.25 102 VAL A N 1
ATOM 829 C CA . VAL A 1 102 ? -26.503 11.738 -0.894 1.00 44.25 102 VAL A CA 1
ATOM 830 C C . VAL A 1 102 ? -26.076 12.690 0.222 1.00 44.25 102 VAL A C 1
ATOM 832 O O . VAL A 1 102 ? -25.628 12.268 1.282 1.00 44.25 102 VAL A O 1
ATOM 835 N N . ASP A 1 103 ? -26.208 13.973 -0.113 1.00 42.16 103 ASP A N 1
ATOM 836 C CA . ASP A 1 103 ? -26.413 15.167 0.709 1.00 42.16 103 ASP A CA 1
ATOM 837 C C . ASP A 1 103 ? -25.584 15.383 1.985 1.00 42.16 103 ASP A C 1
ATOM 839 O O . ASP A 1 103 ? -25.878 14.873 3.064 1.00 42.16 103 ASP A O 1
ATOM 843 N N . PHE A 1 104 ? -24.669 16.352 1.889 1.00 39.59 104 PHE A N 1
ATOM 844 C CA . PHE A 1 104 ? -24.435 17.307 2.973 1.00 39.59 104 PHE A CA 1
ATOM 845 C C . PHE A 1 104 ? -24.741 18.721 2.454 1.00 39.59 104 PHE A C 1
ATOM 847 O O . PHE A 1 104 ? -23.880 19.370 1.859 1.00 39.59 104 PHE A O 1
ATOM 854 N N . THR A 1 105 ? -25.992 19.156 2.641 1.00 46.56 105 THR A N 1
ATOM 855 C CA . THR A 1 105 ? -26.411 20.573 2.649 1.00 46.56 105 THR A CA 1
ATOM 856 C C . THR A 1 105 ? -26.173 21.198 4.012 1.00 46.56 105 THR A C 1
ATOM 858 O O . THR A 1 105 ? -26.508 20.515 5.010 1.00 46.56 105 THR A O 1
#

pLDDT: mean 79.86, std 15.34, range [39.44, 94.88]